Protein AF-A0A434HCK9-F1 (afdb_monomer)

Foldseek 3Di:
DVLVVCVVCVVVDDLLRQLVVVLVLVLVVQVVVVDVVSSVVSVVVCVVCVVLSSVVSVVCVVVVPLSVLSVQLVVCVVVVVPVSNVVSVVVSVVVSVVSSVVSVVVVVCCVVVPPDDD

Mean predicted aligned error: 6.18 Å

Sequence (118 aa):
DWWALTMARADSFSSTELTARDEEFHIRIARLSGNPELARMLEGINTRIHFVRKIEVEKHRRLSTTYTEHSEIARAMVARDADRAARLMHDHIAISVADAMSTVREGLARIYIDVDQI

Radius of gyration: 16.02 Å; Cα contacts (8 Å, |Δi|>4): 58; chains: 1; bounding box: 38×29×53 Å

Solvent-accessible surface area (backbone atoms only — not comparable to full-atom values): 6601 Å² total; per-residue (Å²): 110,72,66,61,59,50,57,78,46,49,88,81,45,52,62,67,56,47,32,53,50,58,53,47,53,56,44,54,56,36,49,72,71,73,39,68,66,57,29,54,53,48,52,56,48,47,68,74,42,43,73,51,49,38,53,47,46,51,53,29,66,77,68,65,51,63,68,54,55,56,53,51,30,51,51,25,52,74,71,66,36,62,70,59,23,51,51,48,49,50,52,53,51,53,52,50,54,53,52,41,55,50,50,52,49,53,52,49,46,54,62,62,60,66,62,78,78,131

pLDDT: mean 85.97, std 11.49, range [44.66, 97.88]

Nearest PDB structures (foldseek):
  7u5q-assembly2_B  TM=7.974E-01  e=2.451E-01  Brucella melitensis ATCC 23457
  4hse-assembly1_A  TM=3.116E-01  e=7.459E+00  Thermus thermophilus HB8

Structure (mmCIF, N/CA/C/O backbone):
data_AF-A0A434HCK9-F1
#
_entry.id   AF-A0A434HCK9-F1
#
loop_
_atom_site.group_PDB
_atom_site.id
_atom_site.type_symbol
_atom_site.label_atom_id
_atom_site.label_alt_id
_atom_site.label_comp_id
_atom_site.label_asym_id
_atom_site.label_entity_id
_atom_site.label_seq_id
_atom_site.pdbx_PDB_ins_code
_atom_site.Cartn_x
_atom_site.Cartn_y
_atom_site.Cartn_z
_atom_site.occupancy
_atom_site.B_iso_or_equiv
_atom_site.auth_seq_id
_atom_site.auth_comp_id
_atom_site.auth_asym_id
_atom_site.auth_atom_id
_atom_site.pdbx_PDB_model_num
ATOM 1 N N . ASP A 1 1 ? -9.073 11.616 6.062 1.00 77.56 1 ASP A N 1
ATOM 2 C CA . ASP A 1 1 ? -8.231 10.494 6.546 1.00 77.56 1 ASP A CA 1
ATOM 3 C C . ASP A 1 1 ? -6.784 10.702 6.065 1.00 77.56 1 ASP A C 1
ATOM 5 O O . ASP A 1 1 ? -6.531 11.684 5.373 1.00 77.56 1 ASP A O 1
ATOM 9 N N . TRP A 1 2 ? -5.825 9.854 6.470 1.00 89.25 2 TRP A N 1
ATOM 10 C CA . TRP A 1 2 ? -4.406 9.974 6.072 1.00 89.25 2 TRP A CA 1
ATOM 11 C C . TRP A 1 2 ? -4.199 9.826 4.559 1.00 89.25 2 TRP A C 1
ATOM 13 O O . TRP A 1 2 ? -3.403 10.563 3.985 1.00 89.25 2 TRP A O 1
ATOM 23 N N . TRP A 1 3 ? -4.946 8.931 3.906 1.00 89.56 3 TRP A N 1
ATOM 24 C CA . TRP A 1 3 ? -4.828 8.698 2.468 1.00 89.56 3 TRP A CA 1
ATOM 25 C C . TRP A 1 3 ? -5.225 9.937 1.662 1.00 89.56 3 TRP A C 1
ATOM 27 O O . TRP A 1 3 ? -4.498 10.347 0.763 1.00 89.56 3 TRP A O 1
ATOM 37 N N . ALA A 1 4 ? -6.308 10.612 2.051 1.00 86.81 4 ALA A N 1
ATOM 38 C CA . ALA A 1 4 ? -6.739 11.862 1.431 1.00 86.81 4 ALA A CA 1
ATOM 39 C C . ALA A 1 4 ? -5.659 12.961 1.501 1.00 86.81 4 ALA A C 1
ATOM 41 O O . ALA A 1 4 ? -5.430 13.666 0.520 1.00 86.81 4 ALA A O 1
ATOM 42 N N . LEU A 1 5 ? -4.954 13.083 2.635 1.00 88.75 5 LEU A N 1
ATOM 43 C CA . LEU A 1 5 ? -3.840 14.032 2.785 1.00 88.75 5 LEU A CA 1
ATOM 44 C C . LEU A 1 5 ? -2.636 13.649 1.918 1.00 88.75 5 LEU A C 1
ATOM 46 O O . LEU A 1 5 ? -1.988 14.522 1.340 1.00 88.75 5 LEU A O 1
ATOM 50 N N . THR A 1 6 ? -2.344 12.352 1.819 1.00 89.19 6 THR A N 1
ATOM 51 C CA . THR A 1 6 ? -1.307 11.826 0.929 1.00 89.19 6 THR A CA 1
ATOM 52 C C . THR A 1 6 ? -1.634 12.154 -0.529 1.00 89.19 6 THR A C 1
ATOM 54 O O . THR A 1 6 ? -0.779 12.668 -1.249 1.00 89.19 6 THR A O 1
ATOM 57 N N . MET A 1 7 ? -2.879 11.946 -0.956 1.00 86.12 7 MET A N 1
ATOM 58 C CA . MET A 1 7 ? -3.310 12.188 -2.335 1.00 86.12 7 MET A CA 1
ATOM 59 C C . MET A 1 7 ? -3.364 13.663 -2.715 1.00 86.12 7 MET A C 1
ATOM 61 O O . MET A 1 7 ? -2.986 14.011 -3.829 1.00 86.12 7 MET A O 1
ATOM 65 N N . ALA A 1 8 ? -3.699 14.551 -1.777 1.00 87.88 8 ALA A N 1
ATOM 66 C CA . ALA A 1 8 ? -3.627 15.997 -1.999 1.00 87.88 8 ALA A CA 1
ATOM 67 C C . ALA A 1 8 ? -2.213 16.491 -2.373 1.00 87.88 8 ALA A C 1
ATOM 69 O O . ALA A 1 8 ? -2.052 17.608 -2.858 1.00 87.88 8 ALA A O 1
ATOM 70 N N . ARG A 1 9 ? -1.180 15.673 -2.132 1.00 88.00 9 ARG A N 1
ATOM 71 C CA . ARG A 1 9 ? 0.227 15.978 -2.421 1.00 88.00 9 ARG A CA 1
ATOM 72 C C . ARG A 1 9 ? 0.851 15.012 -3.431 1.00 88.00 9 ARG A C 1
ATOM 74 O O . ARG A 1 9 ? 2.067 15.060 -3.613 1.00 88.00 9 ARG A O 1
ATOM 81 N N . ALA A 1 10 ? 0.056 14.162 -4.087 1.00 85.25 10 ALA A N 1
AT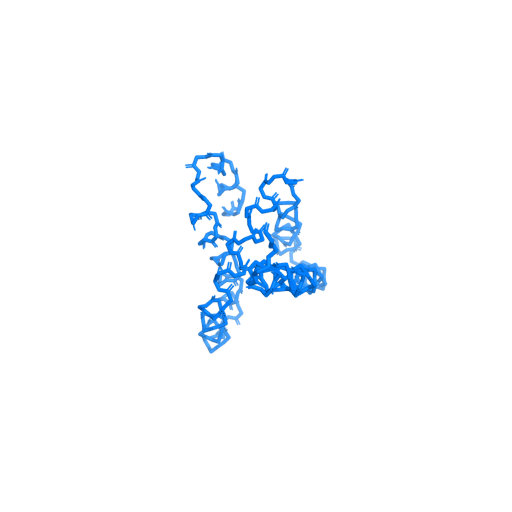OM 82 C CA . ALA A 1 10 ? 0.551 13.098 -4.963 1.00 85.25 10 ALA A CA 1
ATOM 83 C C . ALA A 1 10 ? 1.482 13.613 -6.073 1.00 85.25 10 ALA A C 1
ATOM 85 O O . ALA A 1 10 ? 2.533 13.021 -6.313 1.00 85.25 10 ALA A O 1
ATOM 86 N N . ASP A 1 11 ? 1.156 14.757 -6.679 1.00 85.88 11 ASP A N 1
ATOM 87 C CA . ASP A 1 11 ? 1.955 15.351 -7.759 1.00 85.88 11 ASP A CA 1
ATOM 88 C C . ASP A 1 11 ? 3.357 15.786 -7.318 1.00 85.88 11 ASP A C 1
ATOM 90 O O . ASP A 1 11 ? 4.280 15.816 -8.132 1.00 85.88 11 ASP A O 1
ATOM 94 N N . SER A 1 12 ? 3.533 16.074 -6.024 1.00 89.25 12 SER A N 1
ATOM 95 C CA . SER A 1 12 ? 4.831 16.446 -5.449 1.00 89.25 12 SER A CA 1
ATOM 96 C C . SER A 1 12 ? 5.739 15.252 -5.154 1.00 89.25 12 SER A C 1
ATOM 98 O O . SER A 1 12 ? 6.900 15.451 -4.808 1.00 89.25 12 SER A O 1
ATOM 100 N N . PHE A 1 13 ? 5.231 14.023 -5.279 1.00 89.38 13 PHE A N 1
ATOM 101 C CA . PHE A 1 13 ? 5.983 12.814 -4.970 1.00 89.38 13 PHE A CA 1
ATOM 102 C C . PHE A 1 13 ? 6.622 12.197 -6.220 1.00 89.38 13 PHE A C 1
ATOM 104 O O . PHE A 1 13 ? 6.032 12.098 -7.307 1.00 89.38 13 PHE A O 1
ATOM 111 N N . SER A 1 14 ? 7.852 11.722 -6.049 1.00 90.06 14 SER A N 1
ATOM 112 C CA . SER A 1 14 ? 8.497 10.803 -6.984 1.00 90.06 14 SER A CA 1
ATOM 113 C C . SER A 1 14 ? 7.775 9.448 -7.014 1.00 90.06 14 SER A C 1
ATOM 115 O O . SER A 1 14 ? 7.031 9.095 -6.098 1.00 90.06 14 SER A O 1
ATOM 117 N N . SER A 1 15 ? 8.014 8.639 -8.050 1.00 86.00 15 SER A N 1
ATOM 118 C CA . SER A 1 15 ? 7.449 7.281 -8.130 1.00 86.00 15 SER A CA 1
ATOM 119 C C . SER A 1 15 ? 7.853 6.406 -6.940 1.00 86.00 15 SER A C 1
ATOM 121 O O . SER A 1 15 ? 7.035 5.650 -6.424 1.00 86.00 15 SER A O 1
ATOM 123 N N . THR A 1 16 ? 9.090 6.545 -6.454 1.00 90.19 16 THR A N 1
ATOM 124 C CA . THR A 1 16 ? 9.576 5.837 -5.260 1.00 90.19 16 THR A CA 1
ATOM 125 C C . THR A 1 16 ? 8.798 6.253 -4.012 1.00 90.19 16 THR A C 1
ATOM 127 O O . THR A 1 16 ? 8.380 5.409 -3.226 1.00 90.19 16 THR A O 1
ATOM 130 N N . GLU A 1 17 ? 8.551 7.551 -3.843 1.00 92.19 17 GLU A N 1
ATOM 131 C CA . GLU A 1 17 ? 7.777 8.072 -2.715 1.00 92.19 17 GLU A CA 1
ATOM 132 C C . GLU A 1 17 ? 6.305 7.659 -2.758 1.00 92.19 17 GLU A C 1
ATOM 134 O O . GLU A 1 17 ? 5.726 7.397 -1.700 1.00 92.19 17 GLU A O 1
ATOM 139 N N . LEU A 1 18 ? 5.708 7.600 -3.951 1.00 90.75 18 LEU A N 1
ATOM 140 C CA . LEU A 1 18 ? 4.356 7.075 -4.154 1.00 90.75 18 LEU A CA 1
ATOM 141 C C . LEU A 1 18 ? 4.294 5.578 -3.847 1.00 90.75 18 LEU A C 1
ATOM 143 O O . LEU A 1 18 ? 3.376 5.149 -3.159 1.00 90.75 18 LEU A O 1
ATOM 147 N N . THR A 1 19 ? 5.302 4.810 -4.270 1.00 91.38 19 THR A N 1
ATOM 148 C CA . THR A 1 19 ? 5.413 3.374 -3.961 1.00 91.38 19 THR A CA 1
ATOM 149 C C . THR A 1 19 ? 5.482 3.144 -2.454 1.00 91.38 19 THR A C 1
ATOM 151 O O . THR A 1 19 ? 4.722 2.345 -1.919 1.00 91.38 19 THR A O 1
ATOM 154 N N . ALA A 1 20 ? 6.311 3.912 -1.743 1.00 93.38 20 ALA A N 1
ATOM 155 C CA . ALA A 1 20 ? 6.408 3.814 -0.287 1.00 93.38 20 ALA A CA 1
ATOM 156 C C . ALA A 1 20 ? 5.078 4.139 0.419 1.00 93.38 20 ALA A C 1
ATOM 158 O O . ALA A 1 20 ? 4.724 3.499 1.405 1.00 93.38 20 ALA A O 1
ATOM 159 N N . ARG A 1 21 ? 4.315 5.117 -0.086 1.00 93.19 21 ARG A N 1
ATOM 160 C CA . ARG A 1 21 ? 3.000 5.491 0.470 1.00 93.19 21 ARG A CA 1
ATOM 161 C C . ARG A 1 21 ? 1.927 4.445 0.194 1.00 93.19 21 ARG A C 1
ATOM 163 O O . ARG A 1 21 ? 1.084 4.197 1.052 1.00 93.19 21 ARG A O 1
ATOM 170 N N . ASP A 1 22 ? 1.960 3.847 -0.987 1.00 91.75 22 ASP A N 1
ATOM 171 C CA . ASP A 1 22 ? 1.086 2.743 -1.361 1.00 91.75 22 ASP A CA 1
ATOM 172 C C . ASP A 1 22 ? 1.338 1.504 -0.472 1.00 91.75 22 ASP A C 1
ATOM 174 O O . ASP A 1 22 ? 0.397 0.927 0.081 1.00 91.75 22 ASP A O 1
ATOM 178 N N . GLU A 1 23 ? 2.604 1.157 -0.222 1.00 94.00 23 GLU A N 1
ATOM 179 C CA . GLU A 1 23 ? 2.984 0.117 0.743 1.00 94.00 23 GLU A CA 1
ATOM 180 C C . GLU A 1 23 ? 2.533 0.481 2.168 1.00 94.00 23 GLU A C 1
ATOM 182 O O . GLU A 1 23 ? 1.940 -0.340 2.877 1.00 94.00 23 GLU A O 1
ATOM 187 N N . GLU A 1 24 ? 2.759 1.730 2.585 1.00 95.06 24 GLU A N 1
ATOM 188 C CA . GLU A 1 24 ? 2.379 2.223 3.909 1.00 95.06 24 GLU A CA 1
ATOM 189 C C . GLU A 1 24 ? 0.863 2.153 4.142 1.00 95.06 24 GLU A C 1
ATOM 191 O O . GLU A 1 24 ? 0.437 1.830 5.254 1.00 95.06 24 GLU A O 1
ATOM 196 N N . PHE A 1 25 ? 0.041 2.385 3.113 1.00 94.31 25 PHE A N 1
ATOM 197 C CA . PHE A 1 25 ? -1.412 2.220 3.196 1.00 94.31 25 PHE A CA 1
ATOM 198 C C . PHE A 1 25 ? -1.788 0.809 3.670 1.00 94.31 25 PHE A C 1
ATOM 200 O O . PHE A 1 25 ? -2.537 0.646 4.637 1.00 94.31 25 PHE A O 1
ATOM 207 N N . HIS A 1 26 ? -1.194 -0.213 3.055 1.00 94.88 26 HIS A N 1
ATOM 208 C CA . HIS A 1 26 ? -1.487 -1.613 3.356 1.00 94.88 26 HIS A CA 1
ATOM 209 C C . HIS A 1 26 ? -0.965 -2.006 4.743 1.00 94.88 26 HIS A C 1
ATOM 211 O O . HIS A 1 26 ? -1.667 -2.662 5.517 1.00 94.88 26 HIS A O 1
ATOM 217 N N . ILE A 1 27 ? 0.236 -1.540 5.102 1.00 96.69 27 ILE A N 1
ATOM 218 C CA . ILE A 1 27 ? 0.823 -1.765 6.429 1.00 96.69 27 ILE A CA 1
ATOM 219 C C . ILE A 1 27 ? -0.015 -1.115 7.534 1.00 96.69 27 ILE A C 1
ATOM 221 O O . ILE A 1 27 ? -0.231 -1.728 8.583 1.00 96.69 27 ILE A O 1
ATOM 225 N N . ARG A 1 28 ? -0.525 0.104 7.322 1.00 95.25 28 ARG A N 1
ATOM 226 C CA . ARG A 1 28 ? -1.409 0.781 8.285 1.00 95.25 28 ARG A CA 1
ATOM 227 C C . ARG A 1 28 ? -2.670 -0.038 8.542 1.00 95.25 28 ARG A C 1
ATOM 229 O O . ARG A 1 28 ? -3.024 -0.225 9.702 1.00 95.25 28 ARG A O 1
ATOM 236 N N . ILE A 1 29 ? -3.299 -0.574 7.496 1.00 94.81 29 ILE A N 1
ATOM 237 C CA . ILE A 1 29 ? -4.485 -1.435 7.632 1.00 94.81 29 ILE A CA 1
ATOM 238 C C . ILE A 1 29 ? -4.142 -2.730 8.374 1.00 94.81 29 ILE A C 1
ATOM 240 O O . ILE A 1 29 ? -4.837 -3.089 9.323 1.00 94.81 29 ILE A O 1
ATOM 244 N N . ALA A 1 30 ? -3.041 -3.398 8.016 1.00 96.00 30 ALA A N 1
ATOM 245 C CA . ALA A 1 30 ? -2.601 -4.609 8.708 1.00 96.00 30 ALA A CA 1
ATOM 246 C C . ALA A 1 30 ? -2.366 -4.361 10.207 1.00 96.00 30 ALA A C 1
ATOM 248 O O . ALA A 1 30 ? -2.800 -5.156 11.040 1.00 96.00 30 ALA A O 1
ATOM 249 N N . ARG A 1 31 ? -1.757 -3.227 10.575 1.00 96.00 31 ARG A N 1
ATOM 250 C CA . ARG A 1 31 ? -1.530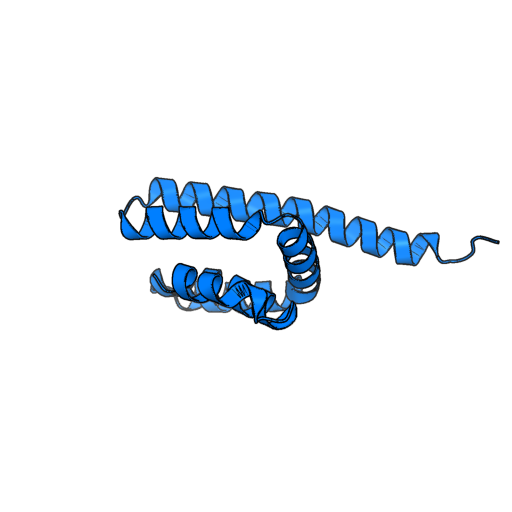 -2.846 11.981 1.00 96.00 31 ARG A CA 1
ATOM 251 C C . ARG A 1 31 ? -2.828 -2.588 12.751 1.00 96.00 31 ARG A C 1
ATOM 253 O O . ARG A 1 31 ? -2.876 -2.869 13.945 1.00 96.00 31 ARG A O 1
ATOM 260 N N . LEU A 1 32 ? -3.891 -2.127 12.087 1.00 94.06 32 LEU A N 1
ATOM 261 C CA . LEU A 1 32 ? -5.207 -1.949 12.718 1.00 94.06 32 LEU A CA 1
ATOM 262 C C . LEU A 1 32 ? -5.868 -3.273 13.132 1.00 94.06 32 LEU A C 1
ATOM 264 O O . LEU A 1 32 ? -6.762 -3.252 13.972 1.00 94.06 32 LEU A O 1
ATOM 268 N N . SER A 1 33 ? -5.415 -4.418 12.610 1.00 93.12 33 SER A N 1
ATOM 269 C CA . SER A 1 33 ? -5.887 -5.736 13.065 1.00 93.12 33 SER A CA 1
ATOM 270 C C . SER A 1 33 ? -5.426 -6.100 14.484 1.00 93.12 33 SER A C 1
ATOM 272 O O . SER A 1 33 ? -5.941 -7.051 15.067 1.00 93.12 33 SER A O 1
ATOM 274 N N . GLY A 1 34 ? -4.423 -5.398 15.026 1.00 95.94 34 GLY A N 1
ATOM 275 C CA . GLY A 1 34 ? -3.768 -5.769 16.283 1.00 95.94 34 GLY A CA 1
ATOM 276 C C . GLY A 1 34 ? -2.876 -7.015 16.185 1.00 95.94 34 GLY A C 1
ATOM 277 O O . GLY A 1 34 ? -2.330 -7.440 17.199 1.00 95.94 34 GLY A O 1
ATOM 278 N N . ASN A 1 35 ? -2.702 -7.597 14.990 1.00 97.12 35 ASN A N 1
ATOM 279 C CA . ASN A 1 35 ? -1.833 -8.745 14.757 1.00 97.12 35 ASN A CA 1
ATOM 280 C C . ASN A 1 35 ? -0.454 -8.288 14.225 1.00 97.12 35 ASN A C 1
ATOM 282 O O . ASN A 1 35 ? -0.332 -7.962 13.040 1.00 97.12 35 ASN A O 1
ATOM 286 N N . PRO A 1 36 ? 0.603 -8.270 15.062 1.00 95.00 36 PRO A N 1
ATOM 287 C CA . PRO A 1 36 ? 1.933 -7.835 14.635 1.00 95.00 36 PRO A CA 1
ATOM 288 C C . PRO A 1 36 ? 2.576 -8.783 13.612 1.00 95.00 36 PRO A C 1
ATOM 290 O O . PRO A 1 36 ? 3.322 -8.324 12.747 1.00 95.00 36 PRO A O 1
ATOM 293 N N . GLU A 1 37 ? 2.252 -10.079 13.647 1.00 97.75 37 GLU A N 1
ATOM 294 C CA . GLU A 1 37 ? 2.776 -11.046 12.677 1.00 97.75 37 GLU A CA 1
ATOM 295 C C . GLU A 1 37 ? 2.226 -10.796 11.275 1.00 97.75 37 GLU A C 1
ATOM 297 O O . GLU A 1 37 ? 2.966 -10.909 10.300 1.00 97.75 37 GLU A O 1
ATOM 302 N N . LEU A 1 38 ? 0.961 -10.372 11.166 1.00 95.31 38 LEU A N 1
ATOM 303 C CA . LEU A 1 38 ? 0.376 -9.990 9.881 1.00 95.31 38 LEU A CA 1
ATOM 304 C C . LEU A 1 38 ? 1.141 -8.820 9.249 1.00 95.31 38 LEU A C 1
ATOM 306 O O . LEU A 1 38 ? 1.487 -8.875 8.069 1.00 95.31 38 LEU A O 1
ATOM 310 N N . ALA A 1 39 ? 1.444 -7.782 10.034 1.00 96.81 3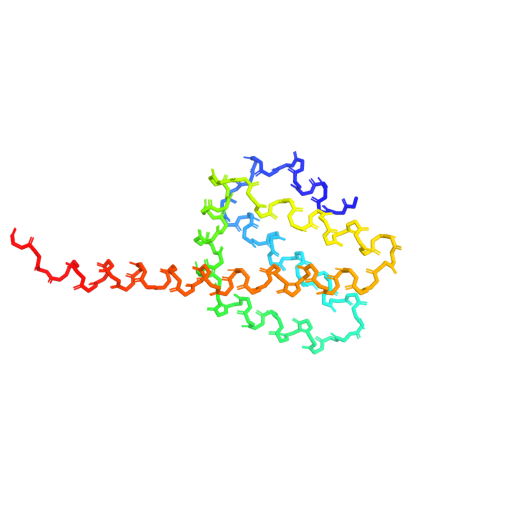9 ALA A N 1
ATOM 311 C CA . ALA A 1 39 ? 2.220 -6.642 9.552 1.00 96.81 39 ALA A CA 1
ATOM 312 C C . ALA A 1 39 ? 3.636 -7.066 9.125 1.00 96.81 39 ALA A C 1
ATOM 314 O O . ALA A 1 39 ? 4.068 -6.721 8.028 1.00 96.81 39 ALA A O 1
ATOM 315 N N . ARG A 1 40 ? 4.320 -7.886 9.935 1.00 97.31 40 ARG 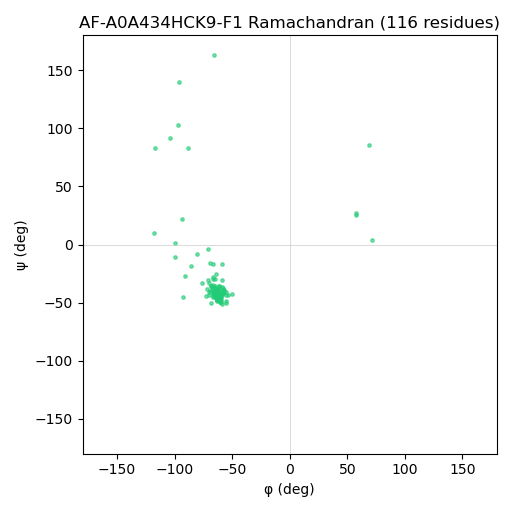A N 1
ATOM 316 C CA . ARG A 1 40 ? 5.668 -8.392 9.626 1.00 97.31 40 ARG A CA 1
ATOM 317 C C . ARG A 1 40 ? 5.698 -9.239 8.350 1.00 97.31 40 ARG A C 1
ATOM 319 O O . ARG A 1 40 ? 6.617 -9.120 7.539 1.00 97.31 40 ARG A O 1
ATOM 326 N N . MET A 1 41 ? 4.704 -10.106 8.155 1.00 96.94 41 MET A N 1
ATOM 327 C CA . MET A 1 41 ? 4.574 -10.898 6.928 1.00 96.94 41 MET A CA 1
ATOM 328 C C . MET A 1 41 ? 4.381 -9.999 5.708 1.00 96.94 41 MET A C 1
ATOM 330 O O . MET A 1 41 ? 5.029 -10.217 4.683 1.00 96.94 41 MET A O 1
ATOM 334 N N . LEU A 1 42 ? 3.533 -8.977 5.830 1.00 95.56 42 LEU A N 1
ATOM 335 C CA . LEU A 1 42 ? 3.264 -8.034 4.752 1.00 95.56 42 LEU A CA 1
ATOM 336 C C . LEU A 1 42 ? 4.497 -7.183 4.402 1.00 95.56 42 LEU A C 1
ATOM 338 O O . LEU A 1 42 ? 4.782 -7.005 3.223 1.00 95.56 42 LEU A O 1
ATOM 342 N N . GLU A 1 43 ? 5.290 -6.751 5.387 1.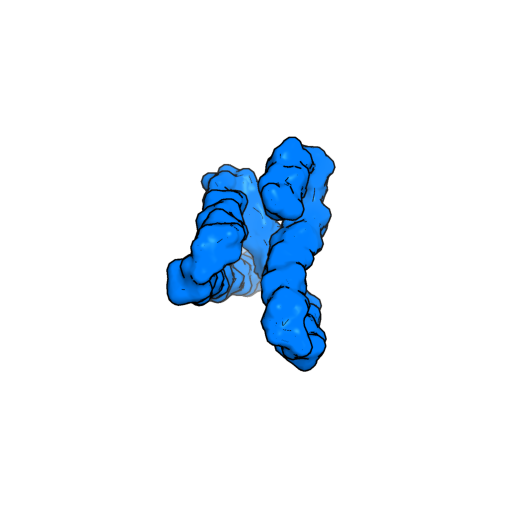00 95.69 43 GLU A N 1
ATOM 343 C CA . GLU A 1 43 ? 6.584 -6.077 5.158 1.00 95.69 43 GLU A CA 1
ATOM 344 C C . GLU A 1 43 ? 7.552 -6.972 4.358 1.00 95.69 43 GLU A C 1
ATOM 346 O O . GLU A 1 43 ? 8.189 -6.529 3.394 1.00 95.69 43 GLU A O 1
ATOM 351 N N . GLY A 1 44 ? 7.613 -8.265 4.698 1.00 96.44 44 GLY A N 1
ATOM 352 C CA . GLY A 1 44 ? 8.405 -9.247 3.957 1.00 96.44 44 GLY A CA 1
ATOM 353 C C . GLY A 1 44 ? 7.911 -9.487 2.524 1.00 96.44 44 GLY A C 1
ATOM 354 O O . GLY A 1 44 ? 8.726 -9.696 1.624 1.00 96.44 44 GLY A O 1
ATOM 355 N N . ILE A 1 45 ? 6.595 -9.447 2.291 1.00 92.88 45 ILE A N 1
ATOM 356 C CA . ILE A 1 45 ? 6.010 -9.538 0.944 1.00 92.88 45 ILE A CA 1
ATOM 357 C C . ILE A 1 45 ? 6.349 -8.282 0.140 1.00 92.88 45 ILE A C 1
ATOM 359 O O . ILE A 1 45 ? 6.904 -8.417 -0.950 1.00 92.88 45 ILE A O 1
ATOM 363 N N . ASN A 1 46 ? 6.107 -7.090 0.695 1.00 92.50 46 ASN A N 1
ATOM 364 C CA . ASN A 1 46 ? 6.397 -5.809 0.045 1.00 92.50 46 ASN A CA 1
ATOM 365 C C . ASN A 1 46 ? 7.858 -5.732 -0.407 1.00 92.50 46 ASN A C 1
ATOM 367 O O . ASN A 1 46 ? 8.127 -5.405 -1.557 1.00 92.50 46 ASN A O 1
ATOM 371 N N . THR A 1 47 ? 8.796 -6.167 0.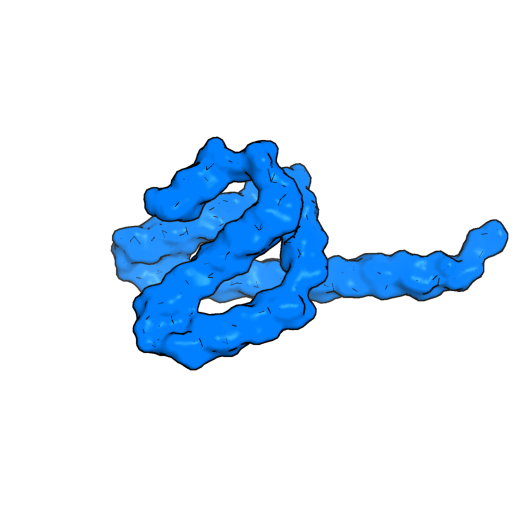441 1.00 92.81 47 THR A N 1
ATOM 372 C CA . THR A 1 47 ? 10.228 -6.213 0.098 1.00 92.81 47 THR A CA 1
ATOM 373 C C . THR A 1 47 ? 10.507 -7.063 -1.150 1.00 92.81 47 THR A C 1
ATOM 375 O O . THR A 1 47 ? 11.323 -6.688 -1.990 1.00 92.81 47 THR A O 1
ATOM 378 N N . ARG A 1 48 ? 9.826 -8.207 -1.304 1.00 91.31 48 ARG A N 1
ATOM 379 C CA . ARG A 1 48 ? 10.023 -9.130 -2.438 1.00 91.31 48 ARG A CA 1
ATOM 380 C C . ARG A 1 48 ? 9.384 -8.627 -3.728 1.00 91.31 48 ARG A C 1
ATOM 382 O O . ARG A 1 48 ? 9.912 -8.903 -4.800 1.00 91.31 48 ARG A O 1
ATOM 389 N N . ILE A 1 49 ? 8.261 -7.917 -3.628 1.00 88.12 49 ILE A N 1
ATOM 390 C CA . ILE A 1 49 ? 7.507 -7.426 -4.792 1.00 88.12 49 ILE A CA 1
ATOM 391 C C . ILE A 1 49 ? 7.782 -5.953 -5.119 1.00 88.12 49 ILE A C 1
ATOM 393 O O . ILE A 1 49 ? 7.211 -5.437 -6.075 1.00 88.12 49 ILE A O 1
ATOM 397 N N . HIS A 1 50 ? 8.660 -5.279 -4.369 1.00 89.38 50 HIS A N 1
ATOM 398 C CA . HIS A 1 50 ? 8.893 -3.833 -4.453 1.00 89.38 50 HIS A CA 1
ATOM 399 C C . HIS A 1 50 ? 9.143 -3.334 -5.886 1.00 89.38 50 HIS A C 1
ATOM 401 O O . HIS A 1 50 ? 8.583 -2.326 -6.312 1.00 89.38 50 HIS A O 1
ATOM 407 N N . PHE A 1 51 ? 9.944 -4.067 -6.667 1.00 86.38 51 PHE A N 1
ATOM 408 C CA . PHE A 1 51 ? 10.223 -3.708 -8.061 1.00 86.38 51 PHE A CA 1
ATOM 409 C C . PHE A 1 51 ? 8.963 -3.713 -8.937 1.00 86.38 51 PHE A C 1
ATOM 411 O O . PHE A 1 51 ? 8.748 -2.790 -9.720 1.00 86.38 51 PHE A O 1
ATOM 418 N N . VAL A 1 52 ? 8.112 -4.726 -8.772 1.00 86.19 52 VAL A N 1
ATOM 419 C CA . VAL A 1 52 ? 6.847 -4.844 -9.505 1.00 86.19 52 VAL A CA 1
ATOM 420 C C . VAL A 1 52 ? 5.888 -3.730 -9.084 1.00 86.19 52 VAL A C 1
ATOM 422 O O . VAL A 1 52 ? 5.349 -3.026 -9.935 1.00 86.19 52 VAL A O 1
ATOM 425 N N . ARG A 1 53 ? 5.784 -3.490 -7.772 1.00 86.94 53 ARG A N 1
ATOM 426 C CA . ARG A 1 53 ? 4.983 -2.416 -7.169 1.00 86.94 53 ARG A CA 1
ATOM 427 C C . ARG A 1 53 ? 5.348 -1.041 -7.733 1.00 86.94 53 ARG A C 1
ATOM 429 O O . ARG A 1 53 ? 4.469 -0.254 -8.069 1.00 86.94 53 ARG A O 1
ATOM 436 N N . LYS A 1 54 ? 6.646 -0.764 -7.890 1.00 88.88 54 LYS A N 1
ATOM 437 C CA . LYS A 1 54 ? 7.135 0.491 -8.473 1.00 88.88 54 LYS A CA 1
ATOM 438 C C . LYS A 1 54 ? 6.654 0.680 -9.914 1.00 88.88 54 LYS A C 1
ATOM 440 O O . LYS A 1 54 ? 6.190 1.766 -10.261 1.00 88.88 54 LYS A O 1
ATOM 445 N N . ILE A 1 55 ? 6.743 -0.361 -10.744 1.00 85.25 55 ILE A N 1
ATOM 446 C CA . ILE A 1 55 ? 6.284 -0.305 -12.141 1.00 85.25 55 ILE A CA 1
ATOM 447 C C . ILE A 1 55 ? 4.768 -0.098 -12.206 1.00 85.25 55 ILE A C 1
ATOM 449 O O . ILE A 1 55 ? 4.287 0.718 -12.997 1.00 85.25 55 ILE A O 1
ATOM 453 N N . GLU A 1 56 ? 4.017 -0.794 -11.353 1.00 82.81 56 GLU A N 1
ATOM 454 C CA . GLU A 1 56 ? 2.570 -0.620 -11.243 1.00 82.81 56 GLU A CA 1
ATOM 455 C C . GLU A 1 56 ? 2.207 0.803 -10.836 1.00 82.81 56 GLU A C 1
ATOM 457 O O . GLU A 1 56 ? 1.408 1.435 -11.516 1.00 82.81 56 GLU A O 1
ATOM 462 N N . VAL A 1 57 ? 2.822 1.358 -9.792 1.00 85.69 57 VAL A N 1
ATOM 463 C CA . VAL A 1 57 ? 2.574 2.744 -9.361 1.00 85.69 57 VAL A CA 1
ATOM 464 C C . VAL A 1 57 ? 2.874 3.741 -10.481 1.00 85.69 57 VAL A C 1
ATOM 466 O O . VAL A 1 57 ? 2.116 4.688 -10.683 1.00 85.69 57 VAL A O 1
ATOM 469 N N . GLU A 1 58 ? 3.927 3.525 -11.269 1.00 83.81 58 GLU A N 1
ATOM 470 C CA . GLU A 1 58 ? 4.218 4.355 -12.443 1.00 83.81 58 GLU A CA 1
ATOM 471 C C . GLU A 1 58 ? 3.147 4.229 -13.537 1.00 83.81 58 GLU A C 1
ATOM 473 O O . GLU A 1 58 ? 2.746 5.237 -14.127 1.00 83.81 58 GLU A O 1
ATOM 478 N N . LYS A 1 59 ? 2.661 3.012 -13.807 1.00 80.88 59 LYS A N 1
ATOM 479 C CA . LYS A 1 59 ? 1.561 2.753 -14.752 1.00 80.88 59 LYS A CA 1
ATOM 480 C C . LYS A 1 59 ? 0.270 3.411 -14.273 1.00 80.88 59 LYS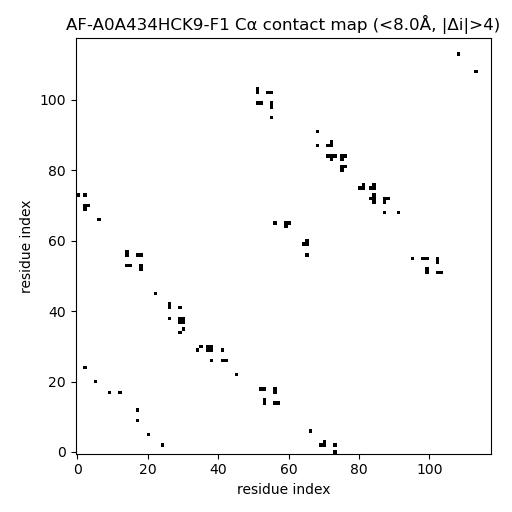 A C 1
ATOM 482 O O . LYS A 1 59 ? -0.370 4.136 -15.030 1.00 80.88 59 LYS A O 1
ATOM 487 N N . HIS A 1 60 ? -0.070 3.228 -13.011 1.00 78.12 60 HIS A N 1
ATOM 488 C CA . HIS A 1 60 ? -1.265 3.771 -12.395 1.00 78.12 60 HIS A CA 1
ATOM 489 C C . HIS A 1 60 ? -1.231 5.287 -12.257 1.00 78.12 60 HIS A C 1
ATOM 491 O O . HIS A 1 60 ? -2.253 5.925 -12.481 1.00 78.12 60 HIS A O 1
ATOM 497 N N . ARG A 1 61 ? -0.069 5.897 -11.993 1.00 77.19 61 ARG A N 1
ATOM 498 C CA . ARG A 1 61 ? 0.092 7.358 -12.044 1.00 77.19 61 ARG A CA 1
ATOM 499 C C . ARG A 1 61 ? -0.247 7.913 -13.428 1.00 77.19 61 ARG A C 1
ATOM 501 O O . ARG A 1 61 ? -0.830 8.986 -13.510 1.00 77.19 61 ARG A O 1
ATOM 508 N N . ARG A 1 62 ? 0.093 7.194 -14.506 1.00 74.81 62 ARG A N 1
ATOM 509 C CA . ARG A 1 62 ? -0.274 7.584 -15.881 1.00 74.81 62 ARG A CA 1
ATOM 510 C C . ARG A 1 62 ? -1.772 7.426 -16.164 1.00 74.81 62 ARG A C 1
ATOM 512 O O . ARG A 1 62 ? -2.299 8.167 -16.984 1.00 74.81 62 ARG A O 1
ATOM 519 N N . LEU A 1 63 ? -2.433 6.466 -15.516 1.00 68.69 63 LEU A N 1
ATOM 520 C CA . LEU A 1 63 ? -3.843 6.119 -15.747 1.00 68.69 63 LEU A CA 1
ATOM 521 C C . LEU A 1 63 ? -4.818 6.723 -14.719 1.00 68.69 63 LEU A C 1
ATOM 523 O O . LEU A 1 63 ? -6.026 6.670 -14.924 1.00 68.69 63 LEU A O 1
ATOM 527 N N . SER A 1 64 ? -4.314 7.293 -13.624 1.00 69.38 64 SER A N 1
ATOM 528 C CA . SER A 1 64 ? -5.077 7.853 -12.498 1.00 69.38 64 SER A CA 1
ATOM 529 C C . SER A 1 64 ? -6.032 6.872 -11.788 1.00 69.38 64 SER A C 1
ATOM 531 O O . SER A 1 64 ? -7.005 7.306 -11.174 1.00 69.38 64 SER A O 1
ATOM 533 N N . THR A 1 65 ? -5.782 5.557 -11.836 1.00 62.66 65 THR A N 1
ATOM 534 C CA . THR A 1 65 ? -6.735 4.527 -11.364 1.00 62.66 65 THR A CA 1
ATOM 535 C C . THR A 1 65 ? -6.550 4.076 -9.905 1.00 62.66 65 THR A C 1
ATOM 537 O O . THR A 1 65 ? -7.533 4.060 -9.165 1.00 62.66 65 THR A O 1
ATOM 540 N N . THR A 1 66 ? -5.328 3.795 -9.429 1.00 60.00 66 THR A N 1
ATOM 541 C CA . THR A 1 66 ? -5.078 3.278 -8.052 1.00 60.00 66 THR A CA 1
ATOM 542 C C . THR A 1 66 ? -5.583 4.194 -6.941 1.00 60.00 66 THR A C 1
ATOM 544 O O . THR A 1 66 ? -5.992 3.743 -5.873 1.00 60.00 66 THR A O 1
ATOM 547 N N . TYR A 1 67 ? -5.594 5.503 -7.185 1.00 68.00 67 TYR A N 1
ATOM 548 C CA . TYR A 1 67 ? -5.971 6.487 -6.172 1.00 68.00 67 TYR A CA 1
ATOM 549 C C . TYR A 1 67 ? -7.451 6.404 -5.777 1.00 68.00 67 TYR A C 1
ATOM 551 O O . TYR A 1 67 ? -7.815 6.716 -4.634 1.00 68.00 67 TYR A O 1
ATOM 559 N N . THR A 1 68 ? -8.301 5.950 -6.700 1.00 77.00 68 THR A N 1
ATOM 560 C CA . THR A 1 68 ? -9.737 5.794 -6.457 1.00 77.00 68 THR A CA 1
ATOM 561 C C . THR A 1 68 ? -10.016 4.607 -5.537 1.00 77.00 68 THR A C 1
ATOM 563 O O . THR A 1 68 ? -10.760 4.761 -4.568 1.00 77.00 68 THR A O 1
ATOM 5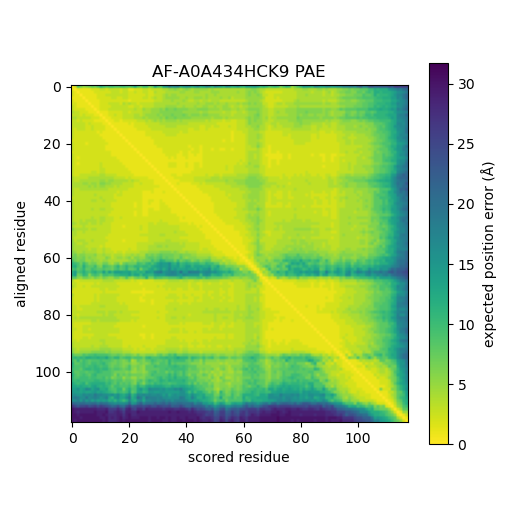66 N N . GLU A 1 69 ? -9.365 3.465 -5.765 1.00 88.56 69 GLU A N 1
ATOM 567 C CA . GLU A 1 69 ? -9.605 2.218 -5.021 1.00 88.56 69 GLU A CA 1
ATOM 568 C C . GLU A 1 69 ? -9.269 2.363 -3.531 1.00 88.56 69 GLU A C 1
ATOM 570 O O . GLU A 1 69 ? -10.090 2.067 -2.660 1.00 88.56 69 GLU A O 1
ATOM 575 N N . HIS A 1 70 ? -8.096 2.919 -3.205 1.00 92.12 70 HIS A N 1
ATOM 576 C CA . HIS A 1 70 ? -7.708 3.171 -1.809 1.00 92.12 70 HIS A CA 1
ATOM 577 C C . HIS A 1 70 ? -8.655 4.139 -1.103 1.00 92.12 70 HIS A C 1
ATOM 579 O O . HIS A 1 70 ? -8.967 3.963 0.077 1.00 92.12 70 HIS A O 1
ATOM 585 N N . SER A 1 71 ? -9.169 5.134 -1.831 1.00 91.50 71 SER A N 1
ATOM 586 C CA . SER A 1 71 ? -10.161 6.071 -1.300 1.00 91.50 71 SER A CA 1
ATOM 587 C C . SER A 1 71 ? -11.496 5.378 -1.002 1.00 91.50 71 SER A C 1
ATOM 589 O O . SER A 1 71 ? -12.186 5.731 -0.044 1.00 91.50 71 SER A O 1
ATOM 591 N N . GLU A 1 72 ? -11.896 4.384 -1.795 1.00 93.56 72 GLU A N 1
ATOM 592 C CA . GLU A 1 72 ? -13.086 3.568 -1.526 1.00 93.56 72 GLU A CA 1
ATOM 593 C C . GLU A 1 72 ? -12.904 2.645 -0.323 1.00 93.56 72 GLU A C 1
ATOM 595 O O . GLU A 1 72 ? -13.784 2.608 0.542 1.00 93.56 72 GLU A O 1
ATOM 600 N N . ILE A 1 73 ? -11.749 1.983 -0.215 1.00 94.69 73 ILE A N 1
ATOM 601 C CA . ILE A 1 73 ? -11.395 1.150 0.942 1.00 94.69 73 ILE A CA 1
ATOM 602 C C . ILE A 1 73 ? -11.419 1.994 2.222 1.00 94.69 73 ILE A C 1
ATOM 604 O O . ILE A 1 73 ? -12.108 1.645 3.183 1.00 94.69 73 ILE A O 1
ATOM 608 N N . ALA A 1 74 ? -10.729 3.140 2.230 1.00 93.50 74 ALA A N 1
ATOM 609 C CA . ALA A 1 74 ? -10.670 4.025 3.392 1.00 93.50 74 ALA A CA 1
ATOM 610 C C . ALA A 1 74 ? -12.066 4.513 3.817 1.00 93.50 74 ALA A C 1
ATOM 612 O O . ALA A 1 74 ? -12.383 4.520 5.009 1.00 93.50 74 ALA A O 1
ATOM 613 N N . ARG A 1 75 ? -12.933 4.863 2.855 1.00 94.19 75 ARG A N 1
ATOM 614 C CA . ARG A 1 75 ? -14.325 5.253 3.135 1.00 94.19 75 ARG A CA 1
ATOM 615 C C . ARG A 1 75 ? -15.136 4.114 3.753 1.00 94.19 75 ARG A C 1
ATOM 617 O O . ARG A 1 75 ? -15.846 4.360 4.726 1.00 94.19 75 ARG A O 1
ATOM 624 N N . ALA A 1 76 ? -15.012 2.887 3.241 1.00 96.25 76 ALA A N 1
ATOM 625 C CA . ALA A 1 76 ? -15.685 1.720 3.817 1.00 96.25 76 ALA A CA 1
ATOM 626 C C . ALA A 1 76 ? -15.218 1.446 5.258 1.00 96.25 76 ALA A C 1
ATOM 628 O O . ALA A 1 76 ? -16.041 1.218 6.146 1.00 96.25 76 ALA A O 1
ATOM 629 N N . MET A 1 77 ? -13.912 1.572 5.521 1.00 94.62 77 MET A N 1
ATOM 630 C CA . MET A 1 77 ? -13.353 1.434 6.871 1.00 94.62 77 MET A CA 1
ATOM 631 C C . MET A 1 77 ? -13.870 2.511 7.836 1.00 94.62 77 MET A C 1
ATOM 633 O O . MET A 1 77 ? -14.259 2.187 8.958 1.00 94.62 77 MET A O 1
ATOM 637 N N . VAL A 1 78 ? -13.921 3.782 7.414 1.00 94.62 78 VAL A N 1
ATOM 638 C CA . VAL A 1 78 ? -14.473 4.886 8.230 1.00 94.62 78 VAL A CA 1
ATOM 639 C C . VAL A 1 78 ? -15.955 4.662 8.536 1.00 94.62 78 VAL A C 1
ATOM 641 O O . VAL A 1 78 ? -16.389 4.899 9.663 1.00 94.62 78 VAL A O 1
ATOM 644 N N . ALA A 1 79 ? -16.715 4.149 7.566 1.00 96.50 79 ALA A N 1
ATOM 645 C CA . ALA A 1 79 ? -18.116 3.771 7.741 1.00 96.50 79 ALA A CA 1
ATOM 646 C C . ALA A 1 79 ? -18.316 2.509 8.606 1.00 96.50 79 ALA A C 1
ATOM 648 O O . ALA A 1 79 ? -19.456 2.155 8.899 1.00 96.50 79 ALA A O 1
ATOM 649 N N . ARG A 1 80 ? -17.230 1.843 9.031 1.00 95.88 80 ARG A N 1
ATOM 650 C CA . ARG A 1 80 ? -17.233 0.559 9.755 1.00 95.88 80 ARG A CA 1
ATOM 651 C C . ARG A 1 80 ? -17.941 -0.575 9.004 1.00 95.88 80 ARG A C 1
ATOM 653 O O . ARG A 1 80 ? -18.414 -1.525 9.621 1.00 95.88 80 ARG A O 1
ATOM 660 N N . ASP A 1 81 ? -17.963 -0.499 7.677 1.00 97.88 81 ASP A N 1
ATOM 661 C CA . ASP A 1 81 ? -18.476 -1.550 6.798 1.00 97.88 81 ASP A CA 1
ATOM 662 C C . ASP A 1 81 ? -17.341 -2.533 6.478 1.00 97.88 81 ASP A C 1
ATOM 664 O O . ASP A 1 81 ? -16.621 -2.404 5.481 1.00 97.88 81 ASP A O 1
ATOM 668 N N . ALA A 1 82 ? -17.132 -3.480 7.396 1.00 95.56 82 ALA A N 1
ATOM 669 C CA . ALA A 1 82 ? -16.037 -4.442 7.323 1.00 95.56 82 ALA A CA 1
ATOM 670 C C . ALA A 1 82 ? -16.130 -5.335 6.077 1.00 95.56 82 ALA A C 1
ATOM 672 O O . ALA A 1 82 ? -15.120 -5.561 5.412 1.00 95.56 82 ALA A O 1
ATOM 673 N N . ASP A 1 83 ? -17.335 -5.783 5.722 1.00 97.69 83 ASP A N 1
ATOM 674 C CA . ASP A 1 83 ? -17.545 -6.671 4.580 1.00 97.69 83 ASP A CA 1
ATOM 675 C C . ASP A 1 83 ? -17.219 -5.965 3.264 1.00 97.69 83 ASP A C 1
ATOM 677 O O . ASP A 1 83 ? -16.570 -6.536 2.383 1.00 97.69 83 ASP A O 1
ATOM 681 N N . ARG A 1 84 ? -17.635 -4.701 3.116 1.00 97.81 84 ARG A N 1
ATOM 682 C CA . ARG A 1 84 ? -17.284 -3.910 1.935 1.00 97.81 84 ARG A CA 1
ATOM 683 C C . ARG A 1 84 ? -15.793 -3.608 1.878 1.00 97.81 84 ARG A C 1
ATOM 685 O O . ARG A 1 84 ? -15.211 -3.743 0.805 1.00 97.81 84 ARG A O 1
ATOM 692 N N . ALA A 1 85 ? -15.177 -3.220 2.994 1.00 96.50 85 ALA A N 1
ATOM 693 C CA . ALA A 1 85 ? -13.741 -2.956 3.036 1.00 96.50 85 ALA A CA 1
ATOM 694 C C . ALA A 1 85 ? -12.927 -4.206 2.659 1.00 96.50 85 ALA A C 1
ATOM 696 O O . ALA A 1 85 ? -11.979 -4.105 1.882 1.00 96.50 85 ALA A O 1
ATOM 697 N N . ALA A 1 86 ? -13.334 -5.382 3.149 1.00 95.75 86 ALA A N 1
ATOM 698 C CA . ALA A 1 86 ? -12.695 -6.654 2.827 1.00 95.75 86 ALA A CA 1
ATOM 699 C C . ALA A 1 86 ? -12.827 -7.013 1.340 1.00 95.75 86 ALA A C 1
ATOM 701 O O . ALA A 1 86 ? -11.827 -7.368 0.720 1.00 95.75 86 ALA A O 1
ATOM 702 N N . ARG A 1 87 ? -14.025 -6.869 0.751 1.00 97.19 87 ARG A N 1
ATOM 703 C CA . ARG A 1 87 ? -14.232 -7.098 -0.692 1.00 97.19 87 ARG A CA 1
ATOM 704 C C . ARG A 1 87 ? -13.382 -6.161 -1.547 1.00 97.19 87 ARG A C 1
ATOM 706 O O . ARG A 1 87 ? -12.651 -6.629 -2.407 1.00 97.19 87 ARG A O 1
ATOM 713 N N . LEU A 1 88 ? -13.412 -4.858 -1.257 1.00 95.56 88 LEU A N 1
ATOM 714 C CA . LEU A 1 88 ? -12.625 -3.870 -2.001 1.00 95.56 88 LEU A CA 1
ATOM 715 C C . LEU A 1 88 ? -11.117 -4.139 -1.901 1.00 95.56 88 LEU A C 1
ATOM 717 O O . LEU A 1 88 ? -10.414 -4.034 -2.898 1.00 95.56 88 LEU A O 1
ATOM 721 N N . MET A 1 89 ? -10.615 -4.513 -0.718 1.00 94.62 89 MET A N 1
ATOM 722 C CA . MET A 1 89 ? -9.204 -4.872 -0.540 1.00 94.62 89 MET A CA 1
ATOM 723 C C . MET A 1 89 ? -8.835 -6.144 -1.311 1.00 94.62 89 MET A C 1
ATOM 725 O O . MET A 1 89 ? -7.769 -6.208 -1.919 1.00 94.62 89 MET A O 1
ATOM 729 N N . HIS A 1 90 ? -9.705 -7.154 -1.293 1.00 93.88 90 HIS A N 1
ATOM 730 C CA . HIS A 1 90 ? -9.496 -8.379 -2.056 1.00 93.88 90 HIS A CA 1
ATOM 731 C C . HIS A 1 90 ? -9.393 -8.087 -3.558 1.00 93.88 90 HIS A C 1
ATOM 733 O O . HIS A 1 90 ? -8.438 -8.521 -4.200 1.00 93.88 90 HIS A O 1
ATOM 739 N N . ASP A 1 91 ? -10.337 -7.317 -4.097 1.00 91.94 91 ASP A N 1
ATOM 740 C CA . ASP A 1 91 ? -10.379 -6.986 -5.522 1.00 91.94 91 ASP A CA 1
ATOM 741 C C . ASP A 1 91 ? -9.176 -6.124 -5.929 1.00 91.94 91 ASP A C 1
ATOM 743 O O . ASP A 1 91 ? -8.531 -6.414 -6.936 1.00 91.94 91 ASP A O 1
ATOM 747 N N . HIS A 1 92 ? -8.804 -5.148 -5.095 1.00 89.00 92 HIS A N 1
ATOM 748 C CA . HIS A 1 92 ? -7.596 -4.337 -5.268 1.00 89.00 92 HIS A CA 1
ATOM 749 C C . HIS A 1 92 ? -6.333 -5.208 -5.386 1.00 89.00 92 HIS A C 1
ATOM 751 O O . HIS A 1 92 ? -5.571 -5.084 -6.344 1.00 89.00 92 HIS A O 1
ATOM 757 N N . ILE A 1 93 ? -6.133 -6.150 -4.456 1.00 87.94 93 ILE A N 1
ATOM 758 C CA . ILE A 1 93 ? -4.969 -7.049 -4.478 1.00 87.94 93 ILE A CA 1
ATOM 759 C C . ILE A 1 93 ? -5.020 -7.987 -5.691 1.00 87.94 93 ILE A C 1
ATOM 761 O O . ILE A 1 93 ? -3.985 -8.238 -6.309 1.00 87.94 93 ILE A O 1
ATOM 765 N N . ALA A 1 94 ? -6.194 -8.511 -6.051 1.00 86.00 94 ALA A N 1
ATOM 766 C CA . ALA A 1 94 ? -6.344 -9.416 -7.188 1.00 86.00 94 ALA A CA 1
ATOM 767 C C . ALA A 1 94 ? -5.984 -8.737 -8.521 1.00 86.00 94 ALA A C 1
ATOM 769 O O . ALA A 1 94 ? -5.295 -9.339 -9.350 1.00 86.00 94 ALA A O 1
ATOM 770 N N . ILE A 1 95 ? -6.399 -7.479 -8.700 1.00 73.94 95 ILE A N 1
ATOM 771 C CA . ILE A 1 95 ? -6.036 -6.660 -9.863 1.00 73.94 95 ILE A CA 1
ATOM 772 C C . ILE A 1 95 ? -4.522 -6.426 -9.887 1.00 73.94 95 ILE A C 1
ATOM 774 O O . ILE A 1 95 ? -3.888 -6.719 -10.903 1.00 73.94 95 ILE A O 1
ATOM 778 N N . SER A 1 96 ? -3.924 -6.013 -8.762 1.00 74.25 96 SER A N 1
ATOM 779 C CA . SER A 1 96 ? -2.466 -5.857 -8.661 1.00 74.25 96 SER A CA 1
ATOM 780 C C . SER A 1 96 ? -1.717 -7.150 -8.989 1.00 74.25 96 SER A C 1
ATOM 782 O O . SER A 1 96 ? -0.719 -7.116 -9.690 1.00 74.25 96 SER A O 1
ATOM 784 N N . VAL A 1 97 ? -2.193 -8.326 -8.572 1.00 73.31 97 VAL A N 1
ATOM 785 C CA . VAL A 1 97 ? -1.535 -9.601 -8.925 1.00 73.31 97 VAL A CA 1
ATOM 786 C C . VAL A 1 97 ? -1.570 -9.868 -10.435 1.00 73.31 97 VAL A C 1
ATOM 788 O O . VAL A 1 97 ? -0.587 -10.356 -11.000 1.00 73.31 97 VAL A O 1
ATOM 791 N N . ALA A 1 98 ? -2.678 -9.556 -11.109 1.00 74.75 98 ALA A N 1
ATOM 792 C CA . ALA A 1 98 ? -2.773 -9.712 -12.559 1.00 74.75 98 ALA A CA 1
ATOM 793 C C . ALA A 1 98 ? -1.823 -8.748 -13.294 1.00 74.75 98 ALA A C 1
ATOM 795 O O . ALA A 1 98 ? -1.096 -9.166 -14.205 1.00 74.75 98 ALA A O 1
ATOM 796 N N . ASP A 1 99 ? -1.776 -7.488 -12.859 1.00 76.12 99 ASP A N 1
ATOM 797 C CA . ASP A 1 99 ? -0.865 -6.476 -13.397 1.00 76.12 99 ASP A CA 1
ATOM 798 C C . ASP A 1 99 ? 0.607 -6.812 -13.127 1.00 76.12 99 ASP A C 1
ATOM 800 O O . ASP A 1 99 ? 1.448 -6.655 -14.020 1.00 76.12 99 ASP A O 1
ATOM 804 N N . ALA A 1 100 ? 0.914 -7.371 -11.957 1.00 74.56 100 ALA A N 1
ATOM 805 C CA . ALA A 1 100 ? 2.240 -7.840 -11.583 1.00 74.56 100 ALA A CA 1
ATOM 806 C C . ALA A 1 100 ? 2.737 -8.918 -12.545 1.00 74.56 100 ALA A C 1
ATOM 808 O O . ALA A 1 100 ? 3.853 -8.845 -13.065 1.00 74.56 100 ALA A O 1
ATOM 809 N N . MET A 1 101 ? 1.890 -9.909 -12.831 1.00 78.62 101 MET A N 1
ATOM 810 C CA . MET A 1 101 ? 2.215 -10.993 -13.759 1.00 78.62 101 MET A CA 1
ATOM 811 C C . MET A 1 101 ? 2.391 -10.486 -15.195 1.00 78.62 101 MET A C 1
ATOM 813 O O . MET A 1 101 ? 3.281 -10.965 -15.905 1.00 78.62 101 MET A O 1
ATOM 817 N N . SER A 1 102 ? 1.592 -9.500 -15.620 1.00 81.75 102 SER A N 1
ATOM 818 C CA . SER A 1 102 ? 1.789 -8.827 -16.913 1.00 81.75 102 SER A CA 1
ATOM 819 C C . SER A 1 102 ? 3.123 -8.084 -16.951 1.00 81.75 102 SER A C 1
ATOM 821 O O . SER A 1 102 ? 3.893 -8.238 -17.894 1.00 81.75 102 SER A O 1
ATOM 823 N N . THR A 1 103 ? 3.442 -7.348 -15.888 1.00 78.06 103 THR A N 1
ATOM 824 C CA . THR A 1 103 ? 4.678 -6.571 -15.759 1.00 78.06 103 THR A CA 1
ATOM 825 C C . THR A 1 103 ? 5.917 -7.462 -15.809 1.00 78.06 103 THR A C 1
ATOM 827 O O . THR A 1 103 ? 6.864 -7.175 -16.541 1.00 78.06 103 THR A O 1
ATOM 830 N N . VAL A 1 104 ? 5.913 -8.579 -15.075 1.00 78.94 104 VAL A N 1
ATOM 831 C CA . VAL A 1 104 ? 7.006 -9.564 -15.114 1.00 78.94 104 VAL A CA 1
ATOM 832 C C . VAL A 1 104 ? 7.147 -10.155 -16.515 1.00 78.94 104 VAL A C 1
ATOM 834 O O . VAL A 1 104 ? 8.266 -10.283 -17.011 1.00 78.94 104 VAL A O 1
ATOM 837 N N . ARG A 1 105 ? 6.031 -10.472 -17.184 1.00 80.75 10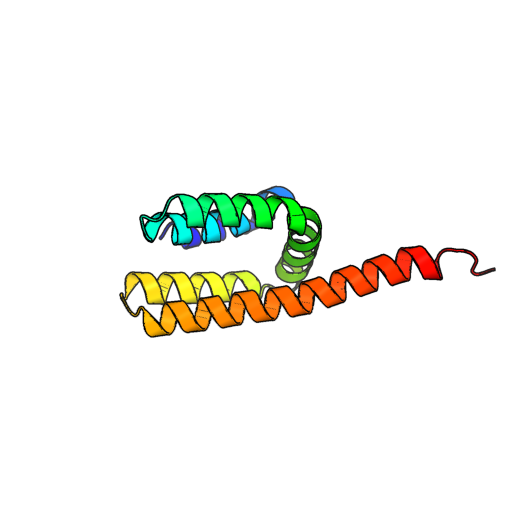5 ARG A N 1
ATOM 838 C CA . ARG A 1 105 ? 6.038 -10.979 -18.563 1.00 80.75 105 ARG A CA 1
ATOM 839 C C . ARG A 1 105 ? 6.635 -9.968 -19.538 1.00 80.75 105 ARG A C 1
ATOM 841 O O . ARG A 1 105 ? 7.466 -10.350 -20.352 1.00 80.75 105 ARG A O 1
ATOM 848 N N . GLU A 1 106 ? 6.243 -8.701 -19.450 1.00 80.00 106 GLU A N 1
ATOM 849 C CA . GLU A 1 106 ? 6.796 -7.623 -20.276 1.00 80.00 106 GLU A CA 1
ATOM 850 C C . GLU A 1 106 ? 8.291 -7.413 -20.009 1.00 80.00 106 GLU A C 1
ATOM 852 O O . GLU A 1 106 ? 9.068 -7.257 -20.950 1.00 80.00 106 GLU A O 1
ATOM 857 N N . GLY A 1 107 ? 8.714 -7.456 -18.743 1.00 74.62 107 GLY A N 1
ATOM 858 C CA . GLY A 1 107 ? 10.125 -7.369 -18.365 1.00 74.62 107 GLY A CA 1
ATOM 859 C C . GLY A 1 107 ? 10.953 -8.530 -18.922 1.00 74.62 107 GLY A C 1
ATOM 860 O O . GLY A 1 107 ? 12.001 -8.302 -19.523 1.00 74.62 107 GLY A O 1
ATOM 861 N N . LEU A 1 108 ? 10.461 -9.766 -18.789 1.00 79.19 108 LEU A N 1
ATOM 862 C CA . LEU A 1 108 ? 11.097 -10.955 -19.366 1.00 79.19 108 LEU A CA 1
ATOM 863 C C . LEU A 1 108 ? 11.135 -10.897 -20.892 1.00 79.19 108 LEU A C 1
ATOM 865 O O . LEU A 1 108 ? 12.164 -11.224 -21.471 1.00 79.19 108 LEU A O 1
ATOM 869 N N . ALA A 1 109 ? 10.055 -10.450 -21.538 1.00 78.56 109 ALA A N 1
ATOM 870 C CA . ALA A 1 109 ? 10.017 -10.262 -22.982 1.00 78.56 109 ALA A CA 1
ATOM 871 C C . ALA A 1 109 ? 11.094 -9.270 -23.434 1.00 78.56 109 ALA A C 1
ATOM 873 O O . ALA A 1 109 ? 11.809 -9.562 -24.378 1.00 78.56 109 ALA A O 1
ATOM 874 N N . ARG A 1 110 ? 11.294 -8.151 -22.727 1.00 70.88 110 ARG A N 1
ATOM 875 C CA . ARG A 1 110 ? 12.394 -7.221 -23.037 1.00 70.88 110 ARG A CA 1
ATOM 876 C C . ARG A 1 110 ? 13.769 -7.857 -22.856 1.00 70.88 110 ARG A C 1
ATOM 878 O O . ARG A 1 110 ? 14.624 -7.639 -23.689 1.00 70.88 110 ARG A O 1
ATOM 885 N N . ILE A 1 111 ? 13.985 -8.659 -21.813 1.00 76.69 111 ILE A N 1
ATOM 886 C CA . ILE A 1 111 ? 15.288 -9.311 -21.589 1.00 76.69 111 ILE A CA 1
ATOM 887 C C . ILE A 1 111 ? 15.568 -10.392 -22.641 1.00 76.69 111 ILE A C 1
ATOM 889 O O . ILE A 1 111 ? 16.700 -10.516 -23.082 1.00 76.69 111 ILE A O 1
ATOM 893 N N . TYR A 1 112 ? 14.559 -11.182 -23.023 1.00 69.50 112 TYR A N 1
ATOM 894 C CA . TYR A 1 112 ? 14.729 -12.340 -23.910 1.00 69.50 112 TYR A CA 1
ATOM 895 C C . TYR A 1 112 ? 14.556 -12.029 -25.399 1.00 69.50 112 TYR A C 1
ATOM 897 O O . TYR A 1 112 ? 15.117 -12.743 -26.222 1.00 69.50 112 TYR A O 1
ATOM 905 N N . ILE A 1 113 ? 13.776 -11.008 -25.761 1.00 66.88 113 ILE A N 1
ATOM 906 C CA . ILE A 1 113 ? 13.597 -10.574 -27.158 1.00 66.88 113 ILE A CA 1
ATOM 907 C C . ILE A 1 113 ? 14.716 -9.600 -27.568 1.00 66.88 113 ILE A C 1
ATOM 909 O O . ILE A 1 113 ? 14.987 -9.466 -28.755 1.00 66.88 113 ILE A O 1
ATOM 913 N N . ASP A 1 114 ? 15.421 -8.993 -26.604 1.00 57.75 114 ASP A N 1
ATOM 914 C CA . ASP A 1 114 ? 16.598 -8.136 -26.834 1.00 57.75 114 ASP A CA 1
ATOM 915 C C . ASP A 1 114 ? 17.933 -8.911 -26.735 1.00 57.75 114 ASP A C 1
ATOM 917 O O . ASP A 1 114 ? 18.993 -8.336 -26.493 1.00 57.75 114 ASP A O 1
ATOM 921 N N . VAL A 1 115 ? 17.894 -10.238 -26.922 1.00 52.06 115 VAL A N 1
ATOM 922 C CA . VAL A 1 115 ? 19.083 -11.037 -27.253 1.00 52.06 115 VAL A CA 1
ATOM 923 C C . VAL A 1 115 ? 18.992 -11.359 -28.740 1.00 52.06 115 VAL A C 1
ATOM 925 O O . VAL A 1 115 ? 18.353 -12.325 -29.145 1.00 52.06 115 VAL A O 1
ATOM 928 N N . ASP A 1 116 ? 19.601 -10.488 -29.536 1.00 54.25 116 ASP A N 1
ATOM 929 C CA . ASP A 1 116 ? 19.757 -10.579 -30.988 1.00 54.25 116 ASP A CA 1
ATOM 930 C C . ASP A 1 116 ? 18.468 -10.428 -31.821 1.00 54.25 116 ASP A C 1
ATOM 932 O O . ASP A 1 116 ? 17.863 -11.385 -32.316 1.00 54.25 116 ASP A O 1
ATOM 936 N N . GLN A 1 117 ? 18.117 -9.173 -32.111 1.00 44.66 117 GLN A N 1
ATOM 937 C CA . GLN A 1 117 ? 17.433 -8.825 -33.359 1.00 44.66 117 GLN A CA 1
ATOM 938 C C . GLN A 1 117 ? 18.326 -7.886 -34.191 1.00 44.66 117 GLN A C 1
ATOM 940 O O . GLN A 1 117 ? 18.157 -6.674 -34.153 1.00 44.66 117 GLN A O 1
ATOM 945 N N . ILE A 1 118 ? 19.250 -8.538 -34.917 1.00 46.09 118 ILE A N 1
ATOM 946 C CA . ILE A 1 118 ? 19.762 -8.263 -36.283 1.00 46.09 118 ILE A CA 1
ATOM 947 C C . ILE A 1 118 ? 20.441 -6.911 -36.545 1.00 46.09 118 ILE A C 1
ATOM 949 O O . ILE A 1 118 ? 19.747 -5.880 -36.660 1.00 46.09 118 ILE A O 1
#

Secondary structure (DSSP, 8-state):
-HHHHHHTTGGGS-HHHHHHHHHHHHHHHHHHTT-HHHHHHHHHHHHHHHHHHHHHHHHHHHHT-HHHHHHHHHHHHHTT-HHHHHHHHHHHHHHHHHHHHHHHHHHHHHHHHTS---